Protein AF-A0ABD0Q9R0-F1 (afdb_monomer)

Nearest PDB structures (foldseek):
  4udu-assembly1_A  TM=7.210E-01  e=1.411E-02  Homo sapiens
  6mra-assembly1_A  TM=7.158E-01  e=3.196E-02  Mus musculus
  4e41-assembly1_D  TM=7.155E-01  e=4.681E-02  Homo sapiens
  3mbe-assembly2_G  TM=6.983E-01  e=5.513E-02  Mus musculus
  3qib-assembly1_C  TM=6.934E-01  e=1.120E-01  Homo sapiens

Organism: Cirrhinus mrigala (NCBI:txid683832)

Foldseek 3Di:
DDKDKPPQADDDDAQAKDKIKIKDQDDFQWKFWAQQNDTQWIQGVPPGIPNDDPQWDKDWPDDVRITMIMIMGGRDDPSSAHPRRGGGDTDGD

Sequence (93 aa):
VQVQLQPLNAVVLRGSKARFNCSTTQPPSVMNLLVNDRLVITILEGNGVLNSTDRFSATNFTTPGDYKWEFAINNVQRGDAGKWLKRPHCLYK

InterPro domains:
  IPR013783 Immunoglobulin-like fold [G3DSA:2.60.40.10] (1-85)
  IPR036179 Immunoglobulin-like domain superfamily [SSF48726] (2-84)

pLDDT: mean 82.95, std 12.44, range [37.62, 95.75]

Radius of gyration: 12.59 Å; Cα contacts (8 Å, |Δi|>4): 204; chains: 1; bounding box: 28×22×34 Å

Secondary structure (DSSP, 8-state):
--EEEESSB----TTS-EEEEEEESS--SEEEEEETTEEEEEEETTTEEES--SSEEEEE--BTTBEEEEEEESS--GGG--TTSB--EEEE-

Solvent-accessible surface area (backbone atoms only — not comparable to full-atom values): 5266 Å² total; per-residue (Å²): 128,60,76,46,61,43,60,56,57,70,88,79,59,77,59,37,71,47,72,34,38,38,37,28,72,52,87,59,62,28,43,33,38,26,50,59,87,37,80,51,36,40,33,36,60,98,74,44,79,40,68,62,49,95,42,34,47,77,44,85,65,56,48,96,86,41,36,29,33,42,38,35,36,40,57,33,49,77,80,58,48,33,95,74,34,56,41,71,42,76,45,79,106

Structure (mmCIF, N/CA/C/O backbone):
data_AF-A0ABD0Q9R0-F1
#
_entry.id   AF-A0ABD0Q9R0-F1
#
loop_
_atom_site.group_PDB
_atom_site.id
_atom_site.type_symbol
_atom_site.label_atom_id
_atom_site.label_alt_id
_atom_site.label_comp_id
_atom_site.label_asym_id
_atom_site.label_entity_id
_atom_site.label_seq_id
_atom_site.pdbx_PDB_ins_code
_atom_site.Cartn_x
_atom_site.Cartn_y
_atom_site.Cartn_z
_atom_site.occupancy
_atom_site.B_iso_or_equiv
_atom_site.auth_seq_id
_atom_site.auth_comp_id
_atom_site.auth_asym_id
_atom_site.auth_atom_id
_atom_site.pdbx_PDB_model_num
ATOM 1 N N . VAL A 1 1 ? -14.749 -8.666 9.311 1.00 67.06 1 VAL A N 1
ATOM 2 C CA . VAL A 1 1 ? -14.122 -7.398 8.874 1.00 67.06 1 VAL A CA 1
ATOM 3 C C . VAL A 1 1 ? -14.153 -7.334 7.363 1.00 67.06 1 VAL A C 1
ATOM 5 O O . VAL A 1 1 ? -13.703 -8.282 6.731 1.00 67.06 1 VAL A O 1
ATOM 8 N N . GLN A 1 2 ? -14.712 -6.274 6.782 1.00 77.88 2 GLN A N 1
ATOM 9 C CA . GLN A 1 2 ? -14.605 -6.052 5.342 1.00 77.88 2 GLN A CA 1
ATOM 10 C C . GLN A 1 2 ? -13.332 -5.249 5.075 1.00 77.88 2 GLN A C 1
ATOM 12 O O . GLN A 1 2 ? -13.150 -4.186 5.662 1.00 77.88 2 GLN A O 1
ATOM 17 N N . VAL A 1 3 ? -12.453 -5.787 4.229 1.00 81.88 3 VAL A N 1
ATOM 18 C CA . VAL A 1 3 ? -11.211 -5.133 3.803 1.00 81.88 3 VAL A CA 1
ATOM 19 C C . VAL A 1 3 ? -11.395 -4.661 2.368 1.00 81.88 3 VAL A C 1
ATOM 21 O O . VAL A 1 3 ? -11.760 -5.454 1.498 1.00 81.88 3 VAL A O 1
ATOM 24 N N . GLN A 1 4 ? -11.143 -3.383 2.110 1.00 87.12 4 GLN A N 1
ATOM 25 C CA . GLN A 1 4 ? -11.246 -2.791 0.782 1.00 87.12 4 GLN A CA 1
ATOM 26 C C . GLN A 1 4 ? -9.891 -2.234 0.353 1.00 87.12 4 GLN A C 1
ATOM 28 O O . GLN A 1 4 ? -9.262 -1.472 1.077 1.00 87.12 4 GLN A O 1
ATOM 33 N N . LEU A 1 5 ? -9.453 -2.619 -0.846 1.00 86.56 5 LEU A N 1
ATOM 34 C CA . LEU A 1 5 ? -8.195 -2.185 -1.446 1.00 86.56 5 LEU A CA 1
ATOM 35 C C . LEU A 1 5 ? -8.468 -1.361 -2.706 1.00 86.56 5 LEU A C 1
ATOM 37 O O . LEU A 1 5 ? -9.227 -1.799 -3.577 1.00 86.56 5 LEU A O 1
ATOM 41 N N . GLN A 1 6 ? -7.829 -0.198 -2.830 1.00 90.31 6 GLN A N 1
ATOM 42 C CA . GLN A 1 6 ? -8.006 0.709 -3.962 1.00 90.31 6 GLN A CA 1
ATOM 43 C C . GLN A 1 6 ? -6.680 1.349 -4.417 1.00 90.31 6 GLN A C 1
ATOM 45 O O . GLN A 1 6 ? -6.018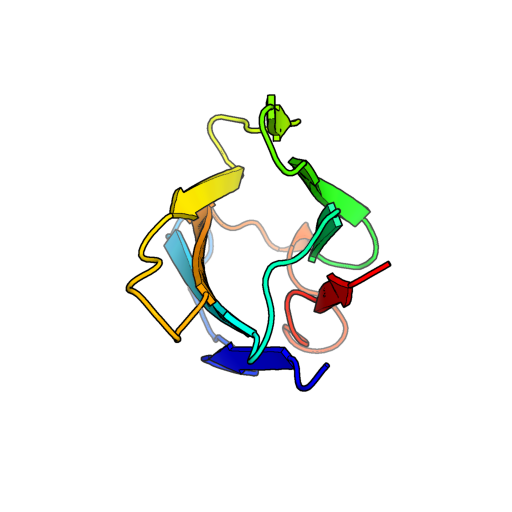 1.993 -3.614 1.00 90.31 6 GLN A O 1
ATOM 50 N N . PRO A 1 7 ? -6.304 1.254 -5.702 1.00 90.62 7 PRO A N 1
ATOM 51 C CA . PRO A 1 7 ? -6.960 0.451 -6.724 1.00 90.62 7 PRO A CA 1
ATOM 52 C C . PRO A 1 7 ? -6.708 -1.046 -6.488 1.00 90.62 7 PRO A C 1
ATOM 54 O O . PRO A 1 7 ? -5.733 -1.440 -5.855 1.00 90.62 7 PRO A O 1
ATOM 57 N N . LEU A 1 8 ? -7.575 -1.901 -7.030 1.00 83.31 8 LEU A N 1
ATOM 58 C CA . LEU A 1 8 ? -7.380 -3.352 -6.945 1.00 83.31 8 LEU A CA 1
ATOM 59 C C . LEU A 1 8 ? -6.156 -3.811 -7.758 1.00 83.31 8 LEU A C 1
ATOM 61 O O . LEU A 1 8 ? -5.453 -4.740 -7.373 1.00 83.31 8 LEU A O 1
ATOM 65 N N . ASN A 1 9 ? -5.907 -3.144 -8.885 1.00 83.44 9 ASN A N 1
ATOM 66 C CA . ASN A 1 9 ? -4.742 -3.346 -9.737 1.00 83.44 9 ASN A CA 1
ATOM 67 C C . ASN A 1 9 ? -4.197 -1.972 -10.130 1.00 83.44 9 ASN A C 1
ATOM 69 O O . ASN A 1 9 ? -4.975 -1.046 -10.361 1.00 83.44 9 ASN A O 1
ATOM 73 N N . ALA A 1 10 ? -2.883 -1.848 -10.255 1.00 86.38 10 ALA A N 1
ATOM 74 C CA . ALA A 1 10 ? -2.240 -0.645 -10.767 1.00 86.38 10 ALA A CA 1
ATOM 75 C C . ALA A 1 10 ? -1.353 -1.020 -11.952 1.00 86.38 10 ALA A C 1
ATOM 77 O O . ALA A 1 10 ? -0.758 -2.092 -11.948 1.00 86.38 10 ALA A O 1
ATOM 78 N N . VAL A 1 11 ? -1.248 -0.139 -12.946 1.00 88.69 11 VAL A N 1
ATOM 79 C CA . VAL A 1 11 ? -0.246 -0.233 -14.014 1.00 88.69 11 VAL A CA 1
ATOM 80 C C . VAL A 1 11 ? 0.648 0.984 -13.875 1.00 88.69 11 VAL A C 1
ATOM 82 O O . VAL A 1 11 ? 0.173 2.115 -13.919 1.00 88.69 11 VAL A O 1
ATOM 85 N N . VAL A 1 12 ? 1.935 0.747 -13.648 1.00 89.75 12 VAL A N 1
ATOM 86 C CA . VAL A 1 12 ? 2.910 1.798 -13.354 1.00 89.75 12 VAL A CA 1
ATOM 87 C C . VAL A 1 12 ? 4.221 1.518 -14.079 1.00 89.75 12 VAL A C 1
ATOM 89 O O . VAL A 1 12 ? 4.518 0.375 -14.436 1.00 89.75 12 VAL A O 1
ATOM 92 N N . LEU A 1 13 ? 5.012 2.564 -14.304 1.00 92.88 13 LEU A N 1
ATOM 93 C CA . LEU A 1 13 ? 6.318 2.441 -14.940 1.00 92.88 13 LEU A CA 1
ATOM 94 C C . LEU A 1 13 ? 7.370 1.959 -13.936 1.00 92.88 13 LEU A C 1
ATOM 96 O O . LEU A 1 13 ? 7.297 2.212 -12.735 1.00 92.88 13 LEU A O 1
ATOM 100 N N . ARG A 1 14 ? 8.409 1.289 -14.439 1.00 94.06 14 ARG A N 1
ATOM 101 C CA . ARG A 1 14 ? 9.584 0.973 -13.618 1.00 94.06 14 ARG A CA 1
ATOM 102 C C . ARG A 1 14 ? 10.203 2.273 -13.089 1.00 94.06 14 ARG A C 1
ATOM 104 O O . ARG A 1 14 ? 10.353 3.230 -13.839 1.00 94.06 14 ARG A O 1
ATOM 111 N N . GLY A 1 15 ? 10.593 2.277 -11.819 1.00 95.19 15 GLY A N 1
ATOM 112 C CA . GLY A 1 15 ? 11.187 3.426 -11.138 1.00 95.19 15 GLY A CA 1
ATOM 113 C C . GLY A 1 15 ? 10.169 4.423 -10.587 1.00 95.19 15 GLY A C 1
ATOM 114 O O . GLY A 1 15 ? 10.546 5.287 -9.800 1.00 95.19 15 GLY A O 1
ATOM 115 N N . SER A 1 16 ? 8.883 4.296 -10.933 1.00 95.75 16 SER A N 1
ATOM 116 C CA . SER A 1 16 ? 7.848 5.188 -10.411 1.00 95.75 16 SER A CA 1
ATOM 117 C C . SER A 1 16 ? 7.401 4.787 -9.002 1.00 95.75 16 SER A C 1
ATOM 119 O O . SER A 1 16 ? 7.939 3.862 -8.385 1.00 95.75 16 SER A O 1
ATOM 121 N N . LYS A 1 17 ? 6.394 5.501 -8.492 1.00 94.50 17 LYS A N 1
ATOM 122 C CA . LYS A 1 17 ? 5.702 5.194 -7.242 1.00 94.50 17 LYS A CA 1
ATOM 123 C C . LYS A 1 17 ? 4.346 4.548 -7.532 1.00 94.50 17 LYS A C 1
ATOM 125 O O . LYS A 1 17 ? 3.606 5.055 -8.372 1.00 94.50 17 LYS A O 1
ATOM 130 N N . ALA A 1 18 ? 4.017 3.463 -6.836 1.00 93.06 18 ALA A N 1
ATOM 131 C CA . ALA A 1 18 ? 2.666 2.902 -6.789 1.00 93.06 18 ALA A CA 1
ATOM 132 C C . ALA A 1 18 ? 2.037 3.189 -5.423 1.00 93.06 18 ALA A C 1
ATOM 134 O O . ALA A 1 18 ? 2.742 3.188 -4.414 1.00 93.06 18 ALA A O 1
ATOM 135 N N . ARG A 1 19 ? 0.725 3.439 -5.395 1.00 93.69 19 ARG A N 1
ATOM 136 C CA . ARG A 1 19 ? -0.031 3.761 -4.180 1.00 93.69 19 ARG A CA 1
ATOM 137 C C . ARG A 1 19 ? -1.299 2.933 -4.109 1.00 93.69 19 ARG A C 1
ATOM 139 O O . ARG A 1 19 ? -1.971 2.759 -5.124 1.00 93.69 19 ARG A O 1
ATOM 146 N N . PHE A 1 20 ? -1.606 2.458 -2.911 1.00 91.69 20 PHE A N 1
ATOM 147 C CA . PHE A 1 20 ? -2.769 1.636 -2.635 1.00 91.69 20 PHE A CA 1
ATOM 148 C C . PHE A 1 20 ? -3.361 2.028 -1.295 1.00 91.69 20 PHE A C 1
ATOM 150 O O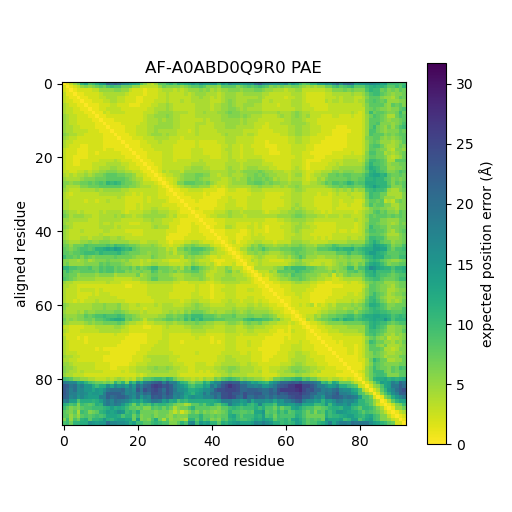 . PHE A 1 20 ? -2.675 2.007 -0.283 1.00 91.69 20 PHE A O 1
ATOM 157 N N . ASN A 1 21 ? -4.643 2.340 -1.284 1.00 91.38 21 ASN A N 1
ATOM 158 C CA . ASN A 1 21 ? -5.399 2.584 -0.078 1.00 91.38 21 ASN A CA 1
ATOM 159 C C . ASN A 1 21 ? -6.045 1.294 0.389 1.00 91.38 21 ASN A C 1
ATOM 161 O O . ASN A 1 21 ? -6.586 0.527 -0.407 1.00 91.38 21 ASN A O 1
ATOM 165 N N . CYS A 1 22 ? -5.996 1.092 1.689 1.00 88.88 22 CYS A N 1
ATOM 166 C CA . CYS A 1 22 ? -6.579 -0.031 2.369 1.00 88.88 22 CYS A CA 1
ATOM 167 C C . CYS A 1 22 ? -7.494 0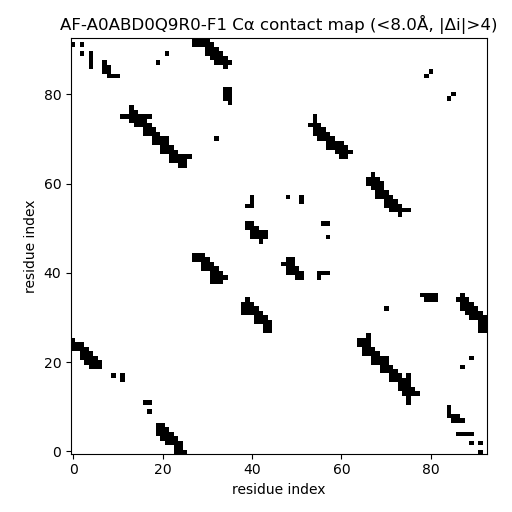.482 3.463 1.00 88.88 22 CYS A C 1
ATOM 169 O O . CYS A 1 22 ? -7.042 1.242 4.320 1.00 88.88 22 CYS A O 1
ATOM 171 N N . SER A 1 23 ? -8.762 0.088 3.424 1.00 87.94 23 SER A N 1
ATOM 172 C CA . SER A 1 23 ? -9.729 0.438 4.454 1.00 87.94 23 SER A CA 1
ATOM 173 C C . SER A 1 23 ? -10.364 -0.786 5.098 1.00 87.94 23 SER A C 1
ATOM 175 O O . SER A 1 23 ? -10.581 -1.812 4.44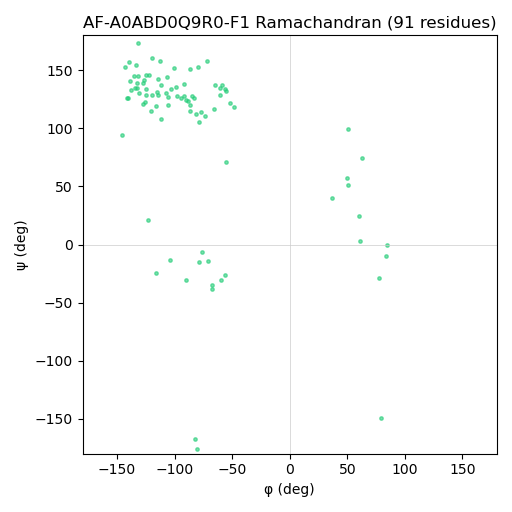5 1.00 87.94 23 SER A O 1
ATOM 177 N N . THR A 1 24 ? -10.659 -0.677 6.392 1.00 85.06 24 THR A N 1
ATOM 178 C CA . THR A 1 24 ? -11.371 -1.695 7.167 1.00 85.06 24 THR A CA 1
ATOM 179 C C . THR A 1 24 ? -12.505 -1.080 7.975 1.00 85.06 24 THR A C 1
ATOM 181 O O . THR A 1 24 ? -12.408 0.030 8.492 1.00 85.06 24 THR A O 1
ATOM 184 N N . THR A 1 25 ? -13.599 -1.827 8.125 1.00 83.06 25 THR A N 1
ATOM 185 C CA . THR A 1 25 ? -14.774 -1.388 8.904 1.00 83.06 25 THR A CA 1
ATOM 186 C C . THR A 1 25 ? -14.574 -1.472 10.423 1.00 83.06 25 THR A C 1
ATOM 188 O O . THR A 1 25 ? -15.455 -1.088 11.183 1.00 83.06 25 THR A O 1
ATOM 191 N N . GLN A 1 26 ? -13.456 -2.044 10.874 1.00 81.81 26 GLN A N 1
ATOM 192 C CA . GLN A 1 26 ? -13.099 -2.264 12.278 1.00 81.81 26 GLN A CA 1
ATOM 193 C C . GLN A 1 26 ? -11.588 -2.041 12.458 1.00 81.81 26 GLN A C 1
ATOM 195 O O . GLN A 1 26 ? -10.849 -2.247 11.483 1.00 81.81 26 GLN A O 1
ATOM 200 N N . PRO A 1 27 ? -11.126 -1.646 13.661 1.00 78.56 27 PRO A N 1
ATOM 201 C CA . PRO A 1 27 ? -9.702 -1.487 13.942 1.00 78.56 27 PRO A CA 1
ATOM 202 C C . PRO A 1 27 ? -8.964 -2.819 13.756 1.00 78.56 27 PRO A C 1
ATOM 204 O O . PRO A 1 27 ? -9.405 -3.829 14.305 1.00 78.56 27 PRO A O 1
ATOM 207 N N . PRO A 1 28 ? -7.865 -2.859 12.982 1.00 76.44 28 PRO A N 1
ATOM 208 C CA . PRO A 1 28 ? -7.050 -4.057 12.850 1.00 76.44 28 PRO A CA 1
ATOM 209 C C . PRO A 1 28 ? -6.020 -4.169 13.971 1.00 76.44 28 PRO A C 1
ATOM 211 O O . PRO A 1 28 ? -5.207 -3.265 14.143 1.00 76.44 28 PRO A O 1
ATOM 214 N N . SER A 1 29 ? -5.985 -5.321 14.649 1.00 82.31 29 SER A N 1
ATOM 215 C CA . SER A 1 29 ? -4.888 -5.664 15.565 1.00 82.31 29 SER A CA 1
ATOM 216 C C . SER A 1 29 ? -3.575 -5.879 14.803 1.00 82.31 29 SER A C 1
ATOM 218 O O . SER A 1 29 ? -2.512 -5.446 15.251 1.00 82.31 29 SER A O 1
ATOM 220 N N . VAL A 1 30 ? -3.654 -6.497 13.615 1.00 83.81 30 VAL A N 1
ATOM 221 C CA . VAL A 1 30 ? -2.536 -6.655 12.676 1.00 83.81 30 VAL A CA 1
ATOM 222 C C . VAL A 1 30 ? -3.002 -6.404 11.241 1.00 83.81 30 VAL A C 1
ATOM 224 O O . VAL A 1 30 ? -4.001 -6.969 10.796 1.00 83.81 30 VAL A O 1
ATOM 227 N N . MET A 1 31 ? -2.244 -5.609 10.482 1.00 84.62 31 MET A N 1
ATOM 228 C CA . MET A 1 31 ? -2.425 -5.451 9.035 1.00 84.62 31 MET A CA 1
ATOM 229 C C . MET A 1 31 ? -1.121 -5.747 8.299 1.00 84.62 31 MET A C 1
ATOM 231 O O . MET A 1 31 ? -0.081 -5.176 8.606 1.00 84.62 31 MET A O 1
ATOM 235 N N . ASN A 1 32 ? -1.171 -6.620 7.298 1.00 86.31 32 ASN A N 1
ATOM 236 C CA . ASN A 1 32 ? 0.001 -6.974 6.499 1.00 86.31 32 ASN A CA 1
ATOM 237 C C . ASN A 1 32 ? -0.155 -6.513 5.056 1.00 86.31 32 ASN A C 1
ATOM 239 O O . ASN A 1 32 ? -1.244 -6.645 4.505 1.00 86.31 32 ASN A O 1
ATOM 243 N N . LEU A 1 33 ? 0.940 -6.055 4.447 1.00 86.25 33 LEU A N 1
ATOM 244 C CA . LEU A 1 33 ? 1.054 -5.824 3.010 1.00 86.25 33 LEU A CA 1
ATOM 245 C C . LEU A 1 33 ? 1.914 -6.918 2.385 1.00 86.25 33 LEU A C 1
ATOM 247 O O . LEU A 1 33 ? 3.099 -7.050 2.709 1.00 86.25 33 LEU A O 1
ATOM 251 N N . LEU A 1 34 ? 1.331 -7.655 1.443 1.00 85.94 34 LEU A N 1
ATOM 252 C CA . LEU A 1 34 ? 2.063 -8.612 0.623 1.00 85.94 34 LEU A CA 1
ATOM 253 C C . LEU A 1 34 ? 2.209 -8.076 -0.799 1.00 85.94 34 LEU A C 1
ATOM 255 O O . LEU A 1 34 ? 1.224 -7.672 -1.415 1.00 85.94 34 LEU A O 1
ATOM 259 N N . VAL A 1 35 ? 3.432 -8.103 -1.325 1.00 84.75 35 VAL A N 1
ATOM 260 C CA . VAL A 1 35 ? 3.751 -7.753 -2.715 1.00 84.75 35 VAL A CA 1
ATOM 261 C C . VAL A 1 35 ? 4.386 -8.973 -3.358 1.00 84.75 35 VAL A C 1
ATOM 263 O O . VAL A 1 35 ? 5.466 -9.386 -2.944 1.00 84.75 35 VAL A O 1
ATOM 266 N N . ASN A 1 36 ? 3.706 -9.551 -4.354 1.00 82.38 36 ASN A N 1
ATOM 267 C CA . ASN A 1 36 ? 4.131 -10.792 -5.010 1.00 82.38 36 ASN A CA 1
ATOM 268 C C . ASN A 1 36 ? 4.438 -11.908 -3.985 1.00 82.38 36 ASN A C 1
ATOM 270 O O . ASN A 1 36 ? 5.540 -12.446 -3.945 1.00 82.38 36 ASN A O 1
ATOM 274 N N . ASP A 1 37 ? 3.482 -12.151 -3.079 1.00 80.94 37 ASP A N 1
ATOM 275 C CA . ASP A 1 37 ? 3.550 -13.113 -1.964 1.00 80.94 37 ASP A CA 1
ATOM 276 C C . ASP A 1 37 ? 4.657 -12.870 -0.918 1.00 80.94 37 ASP A C 1
ATOM 278 O O . ASP A 1 37 ? 4.760 -13.599 0.068 1.00 80.94 37 ASP A O 1
ATOM 282 N N . ARG A 1 38 ? 5.438 -11.792 -1.052 1.00 85.00 38 ARG A N 1
ATOM 283 C CA . ARG A 1 38 ? 6.406 -11.362 -0.042 1.00 85.00 38 ARG A CA 1
ATOM 284 C C . ARG A 1 38 ? 5.757 -10.402 0.946 1.00 85.00 38 ARG A C 1
ATOM 286 O O . ARG A 1 38 ? 5.271 -9.343 0.549 1.00 85.00 38 ARG A O 1
ATOM 293 N N . LEU A 1 39 ? 5.826 -10.728 2.235 1.00 86.81 39 LEU A N 1
ATOM 294 C CA . LEU A 1 39 ? 5.492 -9.794 3.307 1.00 86.81 39 LEU A CA 1
ATOM 295 C C . LEU A 1 39 ? 6.505 -8.641 3.313 1.00 86.81 39 LEU A C 1
ATOM 297 O O . LEU A 1 39 ? 7.694 -8.870 3.522 1.00 86.81 39 LEU A O 1
ATOM 301 N N . VAL A 1 40 ? 6.038 -7.419 3.056 1.00 89.38 40 VAL A N 1
ATOM 302 C CA . VAL A 1 40 ? 6.904 -6.226 2.985 1.00 89.38 40 VAL A CA 1
ATOM 303 C C . VAL A 1 40 ? 6.594 -5.189 4.0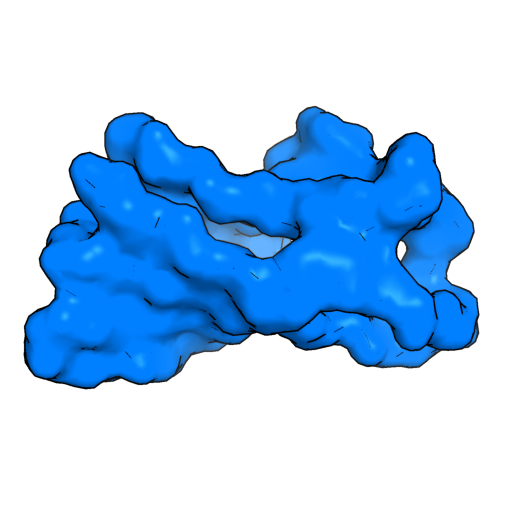54 1.00 89.38 40 VAL A C 1
ATOM 305 O O . VAL A 1 40 ? 7.479 -4.422 4.402 1.00 89.38 40 VAL A O 1
ATOM 308 N N . ILE A 1 41 ? 5.368 -5.160 4.584 1.00 90.56 41 ILE A N 1
ATOM 309 C CA . ILE A 1 41 ? 4.984 -4.297 5.706 1.00 90.56 41 ILE A CA 1
ATOM 310 C C . ILE A 1 41 ? 4.095 -5.096 6.653 1.00 90.56 41 ILE A C 1
ATOM 312 O O . ILE A 1 41 ? 3.206 -5.824 6.205 1.00 90.56 41 ILE A O 1
ATOM 316 N N . THR A 1 42 ? 4.302 -4.894 7.951 1.00 89.38 42 THR A N 1
ATOM 317 C CA . THR A 1 42 ? 3.383 -5.311 9.012 1.00 89.38 42 THR A CA 1
ATOM 318 C C . THR A 1 42 ? 3.038 -4.084 9.838 1.00 89.38 42 THR A C 1
ATOM 320 O O . THR A 1 42 ? 3.920 -3.324 10.204 1.00 89.38 42 THR A O 1
ATOM 323 N N . ILE A 1 43 ? 1.768 -3.874 10.139 1.00 87.44 43 ILE A N 1
ATOM 324 C CA . ILE A 1 43 ? 1.291 -2.825 11.033 1.00 87.44 43 ILE A CA 1
ATOM 325 C C . ILE A 1 43 ? 0.693 -3.527 12.238 1.00 87.44 43 ILE A C 1
ATOM 327 O O . ILE A 1 43 ? -0.140 -4.419 12.073 1.00 87.44 43 ILE A O 1
ATOM 331 N N . LEU A 1 44 ? 1.125 -3.127 13.426 1.00 85.50 44 LEU A N 1
ATOM 332 C CA . LEU A 1 44 ? 0.572 -3.598 14.689 1.00 85.50 44 LEU A CA 1
ATOM 333 C C . LEU A 1 44 ? -0.165 -2.452 15.374 1.00 85.50 44 LEU A C 1
ATOM 335 O O . LEU A 1 44 ? 0.335 -1.323 15.428 1.00 85.50 44 LEU A O 1
ATOM 339 N N . GLU A 1 45 ? -1.334 -2.750 15.930 1.00 78.00 45 GLU A N 1
ATOM 340 C CA . GLU A 1 45 ? -2.037 -1.817 16.804 1.00 78.00 45 GLU A CA 1
ATOM 341 C C . GLU A 1 45 ? -1.130 -1.401 17.976 1.00 78.00 45 GLU A C 1
ATOM 343 O O . GLU A 1 45 ? -0.428 -2.223 18.564 1.00 78.00 45 GLU A O 1
ATOM 348 N N . GLY A 1 46 ? -1.071 -0.099 18.267 1.00 76.12 46 GLY A N 1
ATOM 349 C CA . GLY A 1 46 ? -0.218 0.470 19.318 1.00 76.12 46 GLY A CA 1
ATOM 350 C C . GLY A 1 46 ? 1.270 0.620 18.967 1.00 76.12 46 GLY A C 1
ATOM 351 O O . GLY A 1 46 ? 1.894 1.563 19.445 1.00 76.12 46 GLY A O 1
ATOM 352 N N . ASN A 1 47 ? 1.826 -0.224 18.087 1.00 83.56 47 ASN A N 1
ATOM 353 C CA . ASN A 1 47 ? 3.263 -0.205 17.755 1.00 83.56 47 ASN A CA 1
ATOM 354 C C . ASN A 1 47 ? 3.577 0.433 16.389 1.00 83.56 47 ASN A C 1
ATOM 356 O O . ASN A 1 47 ? 4.734 0.733 16.098 1.00 83.56 47 ASN A O 1
ATOM 360 N N . GLY A 1 48 ? 2.566 0.653 15.544 1.00 84.44 48 GLY A N 1
ATOM 361 C CA . GLY A 1 48 ? 2.724 1.327 14.256 1.00 84.44 48 GLY A CA 1
ATOM 362 C C . GLY A 1 48 ? 3.293 0.426 13.155 1.00 84.44 48 GLY A C 1
ATOM 363 O O . GLY A 1 48 ? 3.008 -0.771 13.102 1.00 84.44 48 GLY A O 1
ATOM 364 N N . VAL A 1 49 ? 4.038 1.025 12.221 1.00 89.31 49 VAL A N 1
ATOM 365 C CA . VAL A 1 49 ? 4.530 0.359 11.003 1.00 89.31 49 VAL A CA 1
ATOM 366 C C . VAL A 1 49 ? 5.861 -0.344 11.272 1.00 89.31 49 VAL A C 1
ATOM 368 O O . VAL A 1 49 ? 6.861 0.294 11.588 1.00 89.31 49 VAL A O 1
ATOM 371 N N . LEU A 1 50 ? 5.887 -1.656 11.066 1.00 87.38 50 LEU A N 1
ATOM 372 C CA . LEU A 1 50 ? 7.073 -2.504 11.084 1.00 87.38 50 LEU A CA 1
ATOM 373 C C . LEU A 1 50 ? 7.541 -2.817 9.657 1.00 87.38 50 LEU A C 1
ATOM 375 O O . LEU A 1 50 ? 6.741 -2.895 8.721 1.00 87.38 50 LEU A O 1
ATOM 379 N N . ASN A 1 51 ? 8.847 -3.053 9.508 1.00 81.44 51 ASN A N 1
ATOM 380 C CA . ASN A 1 51 ? 9.501 -3.408 8.240 1.00 81.44 51 ASN A CA 1
ATOM 381 C C . ASN A 1 51 ? 9.358 -2.351 7.126 1.00 81.44 51 ASN A C 1
ATOM 383 O O . ASN A 1 51 ? 9.488 -2.666 5.945 1.00 81.44 51 ASN A O 1
ATOM 387 N N . SER A 1 52 ? 9.136 -1.084 7.494 1.00 81.38 52 SER A N 1
ATOM 388 C CA . SER A 1 52 ? 9.210 0.026 6.542 1.00 81.38 52 SER A CA 1
ATOM 389 C C . SER A 1 52 ? 10.641 0.171 6.021 1.00 81.38 52 SER A C 1
ATOM 391 O O . SER A 1 52 ? 11.604 0.108 6.782 1.00 81.38 52 SER A O 1
ATOM 393 N N . THR A 1 53 ? 10.781 0.395 4.719 1.00 86.50 53 THR A N 1
ATOM 394 C CA . THR A 1 53 ? 12.068 0.643 4.048 1.00 86.50 53 THR A CA 1
ATOM 395 C C . THR A 1 53 ? 11.936 1.867 3.148 1.00 86.50 53 THR A C 1
ATOM 397 O O . THR A 1 53 ? 10.823 2.327 2.898 1.00 86.50 53 THR A O 1
ATOM 400 N N . ASP A 1 54 ? 13.031 2.346 2.556 1.00 89.06 54 ASP A N 1
ATOM 401 C CA . ASP A 1 54 ? 12.975 3.435 1.563 1.00 89.06 54 ASP A CA 1
ATOM 402 C C . ASP A 1 54 ? 12.051 3.106 0.374 1.00 89.06 54 ASP A C 1
ATOM 404 O O . ASP A 1 54 ? 11.478 3.990 -0.274 1.00 89.06 54 ASP A O 1
ATOM 408 N N . ARG A 1 55 ? 11.876 1.809 0.085 1.00 92.75 55 ARG A N 1
ATOM 409 C CA . ARG A 1 55 ? 11.029 1.317 -1.004 1.00 92.75 55 ARG A CA 1
ATOM 410 C C . ARG A 1 55 ? 9.584 1.048 -0.608 1.00 92.75 55 ARG A C 1
ATOM 412 O O . ARG A 1 55 ? 8.726 1.167 -1.473 1.00 92.75 55 ARG A O 1
ATOM 419 N N . PHE A 1 56 ? 9.302 0.674 0.634 1.00 92.31 56 PHE A N 1
ATOM 420 C CA . PHE A 1 56 ? 7.960 0.287 1.078 1.00 92.31 56 PHE A CA 1
ATOM 421 C C . PHE A 1 56 ? 7.574 1.098 2.307 1.00 92.31 56 PHE A C 1
ATOM 423 O O . PHE A 1 56 ? 8.246 1.005 3.331 1.00 92.31 56 PHE A O 1
ATOM 430 N N . SER A 1 57 ? 6.479 1.851 2.217 1.00 92.12 57 SER A N 1
ATOM 431 C CA . SER A 1 57 ? 5.979 2.670 3.323 1.00 92.12 57 SER A CA 1
ATOM 432 C C . SER A 1 57 ? 4.480 2.499 3.532 1.00 92.12 57 SER A C 1
ATOM 434 O O . SER A 1 57 ? 3.742 2.216 2.584 1.00 92.12 57 SER A O 1
ATOM 436 N N . ALA A 1 58 ? 4.030 2.740 4.762 1.00 91.50 58 ALA A N 1
ATOM 437 C CA . ALA A 1 58 ? 2.619 2.838 5.107 1.00 91.50 58 ALA A CA 1
ATOM 438 C C . ALA A 1 58 ? 2.339 4.153 5.838 1.00 91.50 58 ALA A C 1
ATOM 440 O O . ALA A 1 58 ? 3.144 4.611 6.649 1.00 91.50 58 ALA A O 1
ATOM 441 N N . THR A 1 59 ? 1.195 4.762 5.555 1.00 91.94 59 THR A N 1
ATOM 442 C CA . THR A 1 59 ? 0.763 6.022 6.164 1.00 91.94 59 THR A CA 1
ATOM 443 C C . THR A 1 59 ? -0.667 5.882 6.655 1.00 91.94 59 THR A C 1
ATOM 445 O O . THR A 1 59 ? -1.533 5.415 5.918 1.00 91.94 59 THR A O 1
ATOM 448 N N . ASN A 1 60 ? -0.906 6.270 7.906 1.00 90.56 60 ASN A N 1
ATOM 449 C CA . ASN A 1 60 ? -2.220 6.191 8.529 1.00 90.56 60 ASN A CA 1
ATOM 450 C C . ASN A 1 60 ? -3.072 7.409 8.141 1.00 90.56 60 ASN A C 1
ATOM 452 O O . ASN A 1 60 ? -2.654 8.544 8.355 1.00 90.56 60 ASN A O 1
ATOM 456 N N . PHE A 1 61 ? -4.270 7.160 7.617 1.00 89.44 61 PHE A N 1
ATOM 457 C CA . PHE A 1 61 ? -5.299 8.158 7.303 1.00 89.44 61 PHE A CA 1
ATOM 458 C C . PHE A 1 61 ? -6.624 7.857 8.020 1.00 89.44 61 PHE A C 1
ATOM 460 O O . PHE A 1 61 ? -7.688 8.288 7.579 1.00 89.44 61 PHE A O 1
ATOM 467 N N . THR A 1 62 ? -6.571 7.070 9.094 1.00 87.88 62 THR A N 1
ATOM 468 C CA . THR A 1 62 ? -7.742 6.642 9.858 1.00 87.88 62 THR A CA 1
ATOM 469 C C . THR A 1 62 ? -8.485 7.839 10.434 1.00 87.88 62 THR A C 1
ATOM 471 O O . THR A 1 62 ? -7.895 8.727 11.047 1.00 87.88 62 THR A O 1
ATOM 474 N N . THR A 1 63 ? -9.802 7.809 10.287 1.00 85.56 63 THR A N 1
ATOM 475 C CA . THR A 1 63 ? -10.743 8.712 10.952 1.00 85.56 63 THR A CA 1
ATOM 476 C C . THR A 1 63 ? -11.704 7.890 11.813 1.00 85.56 63 THR A C 1
ATOM 478 O O . THR A 1 63 ? -11.837 6.688 11.577 1.00 85.56 63 THR A O 1
ATOM 481 N N . PRO A 1 64 ? -12.388 8.475 12.814 1.00 81.75 64 PRO A N 1
ATOM 482 C CA . PRO A 1 64 ? -13.353 7.731 13.621 1.00 81.75 64 PRO A CA 1
ATOM 483 C C . PRO A 1 64 ? -14.378 6.994 12.743 1.00 81.75 64 PRO A C 1
ATOM 485 O O . PRO A 1 64 ? -15.062 7.613 11.933 1.00 81.75 64 PRO A O 1
ATOM 488 N N . GLY A 1 65 ? -14.452 5.668 12.886 1.00 76.44 65 GLY A N 1
ATOM 489 C CA . GLY A 1 65 ? -15.349 4.810 12.100 1.00 76.44 65 GLY A CA 1
ATOM 490 C C . GLY A 1 65 ? -14.825 4.373 10.725 1.00 76.44 65 GLY A C 1
ATOM 491 O O . GLY A 1 65 ? -15.515 3.618 10.045 1.00 76.44 65 GLY A O 1
ATOM 492 N N . ASP A 1 66 ? -13.625 4.795 10.320 1.00 83.06 66 ASP A N 1
ATOM 493 C CA . ASP A 1 66 ? -13.048 4.473 9.012 1.00 83.06 66 ASP A CA 1
ATOM 494 C C . ASP A 1 66 ? -11.525 4.308 9.104 1.00 83.06 66 ASP A C 1
ATOM 496 O O . ASP A 1 66 ? -10.750 5.271 9.071 1.00 83.06 66 ASP A O 1
ATOM 500 N N . TYR A 1 67 ? -11.095 3.058 9.269 1.00 86.50 67 TYR A N 1
ATOM 501 C CA . TYR A 1 67 ? -9.689 2.702 9.423 1.00 86.50 67 TYR A CA 1
ATOM 502 C C . TYR A 1 67 ? -9.042 2.638 8.056 1.00 86.50 67 TYR A C 1
ATOM 504 O O . TYR A 1 67 ? -9.372 1.759 7.267 1.00 86.50 67 TYR A O 1
ATOM 512 N N . LYS A 1 68 ? -8.125 3.565 7.777 1.00 89.88 68 LYS A N 1
ATOM 513 C CA . LYS A 1 68 ? -7.555 3.786 6.447 1.00 89.88 68 LYS A CA 1
ATOM 514 C C . LYS A 1 68 ? -6.045 3.891 6.494 1.00 89.88 68 LYS A C 1
ATOM 516 O O . LYS A 1 68 ? -5.487 4.629 7.302 1.00 89.88 68 LYS A O 1
ATOM 521 N N . TRP A 1 69 ? -5.400 3.209 5.561 1.00 90.75 69 TRP A N 1
ATOM 522 C CA . TRP A 1 69 ? -3.957 3.226 5.372 1.00 90.75 69 TRP A CA 1
ATOM 523 C C . TRP A 1 69 ? -3.614 3.381 3.893 1.00 90.75 69 TRP A C 1
ATOM 525 O O . TRP A 1 69 ? -4.195 2.699 3.053 1.00 90.75 69 TRP A O 1
ATOM 535 N N . GLU A 1 70 ? -2.660 4.251 3.568 1.00 92.75 70 GLU A N 1
ATOM 536 C CA . GLU A 1 70 ? -2.008 4.266 2.255 1.00 92.75 70 GLU A CA 1
ATOM 537 C C . GLU A 1 70 ? -0.735 3.432 2.344 1.00 92.75 70 GLU A C 1
ATOM 539 O O . GLU A 1 70 ? 0.139 3.694 3.166 1.00 92.75 70 GLU A O 1
ATOM 544 N N . PHE A 1 71 ? -0.601 2.469 1.449 1.00 91.88 71 PHE A N 1
ATOM 545 C CA . PHE A 1 71 ? 0.636 1.776 1.162 1.00 91.88 71 PHE A CA 1
ATOM 546 C C . PHE A 1 71 ? 1.278 2.369 -0.082 1.00 91.88 71 PHE A C 1
ATOM 548 O O . PHE A 1 71 ? 0.610 2.572 -1.100 1.00 91.88 71 PHE A O 1
ATOM 555 N N . ALA A 1 72 ? 2.587 2.591 -0.030 1.00 93.19 72 ALA A N 1
ATOM 556 C CA . ALA A 1 72 ? 3.341 3.044 -1.183 1.00 93.19 72 ALA A CA 1
ATOM 557 C C . ALA A 1 72 ? 4.553 2.158 -1.465 1.00 93.19 72 ALA A C 1
ATOM 559 O O . ALA A 1 72 ? 5.282 1.756 -0.559 1.00 93.19 72 ALA A O 1
ATOM 560 N N . ILE A 1 73 ? 4.764 1.902 -2.756 1.00 93.75 73 ILE A N 1
ATOM 561 C CA . ILE A 1 73 ? 5.946 1.233 -3.293 1.00 93.75 73 ILE A CA 1
ATOM 562 C C . ILE A 1 73 ? 6.720 2.275 -4.097 1.00 93.75 73 ILE A C 1
ATOM 564 O O . ILE A 1 73 ? 6.274 2.684 -5.170 1.00 93.75 73 ILE A O 1
ATOM 568 N N . ASN A 1 74 ? 7.860 2.721 -3.580 1.00 95.12 74 ASN A N 1
ATOM 569 C CA . ASN A 1 74 ? 8.782 3.615 -4.268 1.00 95.12 74 ASN A CA 1
ATOM 570 C C . ASN A 1 74 ? 9.763 2.813 -5.134 1.00 95.12 74 ASN A C 1
ATOM 572 O O . ASN A 1 74 ? 10.131 1.673 -4.816 1.00 95.12 74 ASN A O 1
ATOM 576 N N . ASN A 1 75 ? 10.228 3.444 -6.216 1.00 95.38 75 ASN A N 1
ATOM 577 C CA . ASN A 1 75 ? 11.159 2.849 -7.172 1.00 95.38 75 ASN A CA 1
ATOM 578 C C . ASN A 1 75 ? 10.675 1.461 -7.627 1.00 95.38 75 ASN A C 1
ATOM 580 O O . ASN A 1 75 ? 11.351 0.461 -7.394 1.00 95.38 75 ASN A O 1
ATOM 584 N N . VAL A 1 76 ? 9.461 1.384 -8.184 1.00 92.88 76 VAL A N 1
ATOM 585 C CA . VAL A 1 76 ? 8.822 0.115 -8.574 1.00 92.88 76 VAL A CA 1
ATOM 586 C C . VAL A 1 76 ? 9.724 -0.684 -9.516 1.00 92.88 76 VAL A C 1
ATOM 588 O O . VAL A 1 76 ? 10.255 -0.172 -10.504 1.00 92.88 76 VAL A O 1
ATOM 591 N N . GLN A 1 77 ? 9.889 -1.967 -9.223 1.00 92.44 77 GLN A N 1
ATOM 592 C CA . GLN A 1 77 ? 10.708 -2.904 -9.976 1.00 92.44 77 GLN A CA 1
ATOM 593 C C . GLN A 1 77 ? 9.830 -3.958 -10.648 1.00 92.44 77 GLN A C 1
ATOM 595 O O . GLN A 1 77 ? 8.725 -4.256 -10.204 1.00 92.44 77 GLN A O 1
ATOM 600 N N . ARG A 1 78 ? 10.349 -4.588 -11.710 1.00 88.69 78 ARG A N 1
ATOM 601 C CA . ARG A 1 78 ? 9.623 -5.667 -12.404 1.00 88.69 78 ARG A CA 1
ATOM 602 C C . ARG A 1 78 ? 9.300 -6.847 -11.481 1.00 88.69 78 ARG A C 1
ATOM 604 O O . ARG A 1 78 ? 8.273 -7.475 -11.677 1.00 88.69 78 ARG A O 1
ATOM 611 N N . GLY A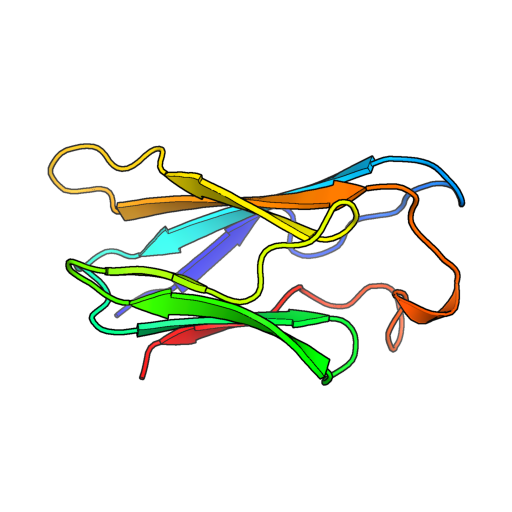 1 79 ? 10.135 -7.114 -10.472 1.00 87.00 79 GLY A N 1
ATOM 612 C CA . GLY A 1 79 ? 9.901 -8.174 -9.483 1.00 87.00 79 GLY A CA 1
ATOM 613 C C . GLY A 1 79 ? 8.769 -7.888 -8.489 1.00 87.00 79 GLY A C 1
ATOM 614 O O . GLY A 1 79 ? 8.303 -8.814 -7.830 1.00 87.00 79 GLY A O 1
ATOM 615 N N . ASP A 1 80 ? 8.302 -6.637 -8.398 1.00 87.25 80 ASP A N 1
ATOM 616 C CA . ASP A 1 80 ? 7.114 -6.292 -7.606 1.00 87.25 80 ASP A CA 1
ATOM 617 C C . ASP A 1 80 ? 5.819 -6.645 -8.359 1.00 87.25 80 ASP A C 1
ATOM 619 O O . ASP A 1 80 ? 4.737 -6.692 -7.771 1.00 87.25 80 ASP A O 1
ATOM 623 N N . ALA A 1 81 ? 5.915 -6.905 -9.669 1.00 79.69 81 ALA A N 1
ATOM 624 C CA . ALA A 1 81 ? 4.797 -7.379 -10.463 1.00 79.69 81 ALA A CA 1
ATOM 625 C C . ALA A 1 81 ? 4.560 -8.876 -10.199 1.00 79.69 81 ALA A C 1
ATOM 627 O O . ALA A 1 81 ? 5.376 -9.720 -10.558 1.00 79.69 81 ALA A O 1
ATOM 628 N N . GLY A 1 82 ? 3.413 -9.207 -9.601 1.00 68.31 82 GLY A N 1
ATOM 629 C CA . GLY A 1 82 ? 2.863 -10.570 -9.592 1.00 68.31 82 GLY A CA 1
ATOM 630 C C . GLY A 1 82 ? 2.100 -10.885 -10.885 1.00 68.31 82 GLY A C 1
ATOM 631 O O . GLY A 1 82 ? 2.184 -10.111 -11.838 1.00 68.31 82 GLY A O 1
ATOM 632 N N . LYS A 1 83 ? 1.328 -11.989 -10.913 1.00 50.78 83 LYS A N 1
ATOM 633 C CA . LYS A 1 83 ? 0.533 -12.519 -12.057 1.00 50.78 83 LYS A CA 1
ATOM 634 C C . LYS A 1 83 ? -0.467 -11.480 -12.629 1.00 50.78 83 LYS A C 1
ATOM 636 O O . LYS A 1 83 ? -1.672 -11.613 -12.448 1.00 50.78 83 LYS A O 1
ATOM 641 N N . TRP A 1 84 ? 0.065 -10.459 -13.307 1.00 37.62 84 TRP A N 1
ATOM 642 C CA . TRP A 1 84 ? -0.491 -9.137 -13.643 1.00 37.62 84 TRP A CA 1
ATOM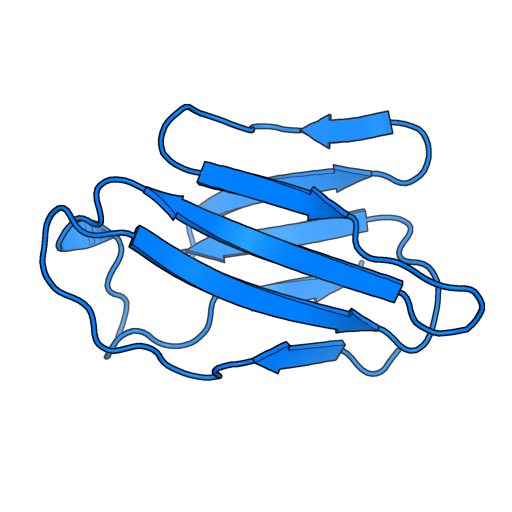 643 C C . TRP A 1 84 ? -0.817 -8.241 -12.442 1.00 37.62 84 TRP A C 1
ATOM 645 O O . TRP A 1 84 ? -1.990 -8.103 -12.129 1.00 37.62 84 TRP A O 1
ATOM 655 N N . LEU A 1 85 ? 0.196 -7.653 -11.770 1.00 44.22 85 LEU A N 1
ATOM 656 C CA . LEU A 1 85 ? 0.054 -6.617 -10.711 1.00 44.22 85 LEU A CA 1
ATOM 657 C C . LEU A 1 85 ? -1.174 -6.841 -9.804 1.00 44.22 85 LEU A C 1
ATOM 659 O O . LEU A 1 85 ? -1.906 -5.907 -9.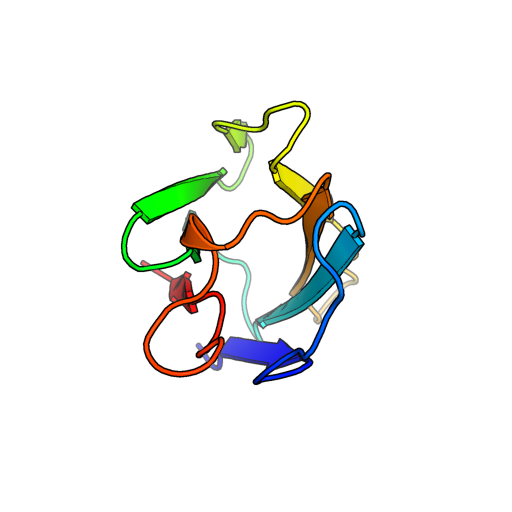469 1.00 44.22 85 LEU A O 1
ATOM 663 N N . LYS A 1 86 ? -1.438 -8.108 -9.451 1.00 42.62 86 LYS A N 1
ATOM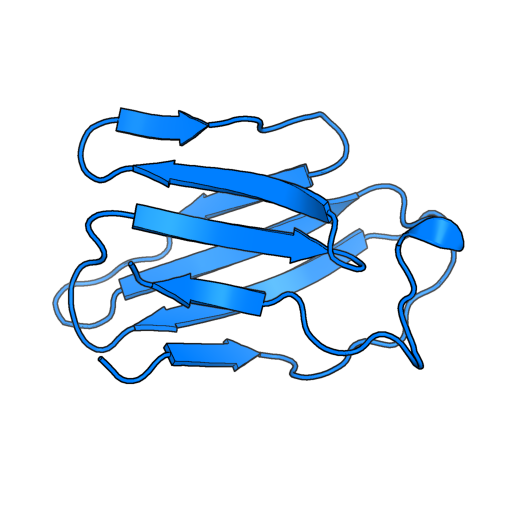 664 C CA . LYS A 1 86 ? -2.601 -8.444 -8.644 1.00 42.62 86 LYS A CA 1
ATOM 665 C C . LYS A 1 86 ? -2.279 -7.975 -7.250 1.00 42.62 86 LYS A C 1
ATOM 667 O O . LYS A 1 86 ? -1.424 -8.563 -6.603 1.00 42.62 86 LYS A O 1
ATOM 672 N N . ARG A 1 87 ? -3.000 -6.934 -6.849 1.00 50.59 87 ARG A N 1
ATOM 673 C CA . ARG A 1 87 ? -3.460 -6.711 -5.487 1.00 50.59 87 ARG A CA 1
ATOM 674 C C . ARG A 1 87 ? -2.354 -6.826 -4.436 1.00 50.59 87 ARG A C 1
ATOM 676 O O . ARG A 1 87 ? -2.081 -7.925 -3.961 1.00 50.59 87 ARG A O 1
ATOM 683 N N . PRO A 1 88 ? -1.786 -5.714 -3.963 1.00 54.31 88 PRO A N 1
ATOM 684 C CA . PRO A 1 88 ? -1.283 -5.719 -2.601 1.00 54.31 88 PRO A CA 1
ATOM 685 C C . PRO A 1 88 ? -2.355 -6.297 -1.673 1.00 54.31 88 PRO A C 1
ATOM 687 O O . PRO A 1 88 ? -3.473 -5.797 -1.621 1.00 54.31 88 PRO A O 1
ATOM 690 N N . HIS A 1 89 ? -2.071 -7.410 -1.007 1.00 60.31 89 HIS A N 1
ATOM 691 C CA . HIS A 1 89 ? -3.057 -8.017 -0.120 1.00 60.31 89 HIS A CA 1
ATOM 692 C C . HIS A 1 89 ? -2.936 -7.372 1.247 1.00 60.31 89 HIS A C 1
ATOM 694 O O . HIS A 1 89 ? -1.915 -7.539 1.907 1.00 60.31 89 HIS A O 1
ATOM 700 N N . CYS A 1 90 ? -3.991 -6.671 1.654 1.00 64.50 90 CYS A N 1
ATOM 701 C CA . CYS A 1 90 ? -4.227 -6.351 3.049 1.00 64.50 90 CYS A CA 1
ATOM 702 C C . CYS A 1 90 ? -4.817 -7.572 3.737 1.00 64.50 90 CYS A C 1
ATOM 704 O O . CYS A 1 90 ? -5.985 -7.904 3.523 1.00 64.50 90 CYS A O 1
ATOM 706 N N . LEU A 1 91 ? -4.014 -8.251 4.547 1.00 63.16 91 LEU A N 1
ATOM 707 C CA . LEU A 1 91 ? -4.516 -9.334 5.384 1.00 63.16 91 LEU A CA 1
ATOM 708 C C . LEU A 1 91 ? -4.782 -8.816 6.791 1.00 63.16 91 LEU A C 1
ATOM 710 O O . LEU A 1 91 ? -3.894 -8.232 7.414 1.00 63.16 91 LEU A O 1
ATOM 714 N N . TYR A 1 92 ? -6.001 -9.078 7.258 1.00 59.25 92 TYR A N 1
ATOM 715 C CA . TYR A 1 92 ? -6.414 -8.969 8.651 1.00 59.25 92 TYR A CA 1
ATOM 716 C C . TYR A 1 92 ? -6.215 -10.341 9.305 1.00 59.25 92 TYR A C 1
ATOM 718 O O . TYR A 1 92 ? -6.684 -11.344 8.756 1.00 59.25 92 TYR A O 1
ATOM 726 N N . LYS A 1 93 ? -5.516 -10.395 10.438 1.00 60.31 93 LYS A N 1
ATOM 727 C CA . LYS A 1 93 ? -5.454 -11.575 11.309 1.00 60.31 93 LYS A CA 1
ATOM 728 C C . LYS A 1 93 ? -5.897 -11.192 12.708 1.00 60.31 93 LYS A C 1
ATOM 730 O O . LYS A 1 93 ? -5.505 -10.087 13.140 1.00 60.31 93 LYS A O 1
#

Mean predicted aligned error: 5.26 Å